Protein AF-A0A8K0Q397-F1 (afdb_monomer)

Nearest PDB structures (foldseek):
  6kyt-assembly2_E  TM=6.344E-01  e=6.934E-02  Mycobacterium tuberculosis H37Rv
  6kyt-assembly2_G  TM=6.972E-01  e=7.375E-02  Mycobacterium tuberculosis H37Rv
  6kyt-assembly1_K  TM=6.494E-01  e=1.004E-01  Mycobacterium tuberculosis H37Rv
  9g2a-assembly1_B  TM=6.927E-01  e=2.103E-01  Staphylococcus aureus subsp. aureus N315
  7du4-assembly1_B  TM=7.072E-01  e=5.640E-01  Mycobacterium tuberculosis H37Rv

Mean predicted aligned error: 7.13 Å

Structure (mmCIF, N/CA/C/O backbone):
data_AF-A0A8K0Q397-F1
#
_entry.id   AF-A0A8K0Q397-F1
#
loop_
_atom_site.group_PDB
_atom_site.id
_atom_site.type_symbol
_atom_site.label_atom_id
_atom_site.label_alt_id
_atom_site.label_comp_id
_atom_site.label_asym_id
_atom_site.label_entity_id
_atom_site.label_seq_id
_atom_site.pdbx_PDB_ins_code
_atom_site.Cartn_x
_atom_site.Cartn_y
_atom_site.Cartn_z
_atom_site.occupancy
_atom_site.B_iso_or_equiv
_atom_site.auth_seq_id
_atom_site.auth_comp_id
_atom_site.auth_asym_id
_atom_site.auth_atom_id
_atom_site.pdbx_PDB_model_num
ATOM 1 N N . MET A 1 1 ? -0.291 -20.834 7.401 1.00 47.44 1 MET A N 1
ATOM 2 C CA . MET A 1 1 ? 0.735 -19.925 6.842 1.00 47.44 1 MET A CA 1
ATOM 3 C C . MET A 1 1 ? 0.053 -19.004 5.845 1.00 47.44 1 MET A C 1
ATOM 5 O O . MET A 1 1 ? -0.712 -19.504 5.035 1.00 47.44 1 MET A O 1
ATOM 9 N N . GLY A 1 2 ? 0.244 -17.689 5.955 1.00 69.88 2 GLY A N 1
ATOM 10 C CA . GLY A 1 2 ? -0.349 -16.709 5.036 1.00 69.88 2 GLY A CA 1
ATOM 11 C C . GLY A 1 2 ? 0.659 -16.223 3.995 1.00 69.88 2 GLY A C 1
ATOM 12 O O . GLY A 1 2 ? 1.863 -16.252 4.243 1.00 69.88 2 GLY A O 1
ATOM 13 N N . PHE A 1 3 ? 0.170 -15.759 2.846 1.00 83.81 3 PHE A N 1
ATOM 14 C CA . PHE A 1 3 ? 0.990 -15.072 1.847 1.00 83.81 3 PHE A CA 1
ATOM 15 C C . PHE A 1 3 ? 1.214 -13.609 2.249 1.00 83.81 3 PHE A C 1
ATOM 17 O O . PHE A 1 3 ? 0.321 -12.967 2.809 1.00 83.81 3 PHE A O 1
ATOM 24 N N . ARG A 1 4 ? 2.399 -13.068 1.938 1.00 91.31 4 ARG A N 1
ATOM 25 C CA . ARG A 1 4 ? 2.641 -11.620 2.011 1.00 91.31 4 ARG A CA 1
ATOM 26 C C . ARG A 1 4 ? 1.924 -10.954 0.841 1.00 91.31 4 ARG A C 1
ATOM 28 O O . ARG A 1 4 ? 2.072 -11.398 -0.293 1.00 91.31 4 ARG A O 1
ATOM 35 N N . ARG A 1 5 ? 1.145 -9.916 1.130 1.00 95.38 5 ARG A N 1
ATOM 36 C CA . ARG A 1 5 ? 0.387 -9.158 0.132 1.00 95.38 5 ARG A CA 1
ATOM 37 C C . ARG A 1 5 ? 1.136 -7.876 -0.205 1.00 95.38 5 ARG A C 1
ATOM 39 O O . ARG A 1 5 ? 1.766 -7.282 0.667 1.00 95.38 5 ARG A O 1
ATOM 46 N N . PHE A 1 6 ? 1.050 -7.462 -1.459 1.00 97.44 6 PHE A N 1
ATOM 47 C CA . PHE A 1 6 ? 1.737 -6.289 -1.980 1.00 97.44 6 PHE A CA 1
ATOM 48 C C . PHE A 1 6 ? 0.814 -5.533 -2.932 1.00 97.44 6 PHE A C 1
ATOM 50 O O . PHE A 1 6 ? -0.028 -6.148 -3.587 1.00 97.44 6 PHE A O 1
ATOM 57 N N . ILE A 1 7 ? 0.998 -4.218 -3.011 1.00 98.06 7 ILE A N 1
ATOM 58 C CA . ILE A 1 7 ? 0.502 -3.401 -4.120 1.00 98.06 7 ILE A CA 1
ATOM 59 C C . ILE A 1 7 ? 1.690 -3.156 -5.044 1.00 98.06 7 ILE A C 1
ATOM 61 O O . ILE A 1 7 ? 2.739 -2.701 -4.587 1.00 98.06 7 ILE A O 1
ATOM 65 N N . ILE A 1 8 ? 1.528 -3.482 -6.323 1.00 97.56 8 ILE A N 1
ATOM 66 C CA . ILE A 1 8 ? 2.522 -3.187 -7.357 1.00 97.56 8 ILE A CA 1
ATOM 67 C C . ILE A 1 8 ? 2.409 -1.704 -7.707 1.00 97.56 8 ILE A C 1
ATOM 69 O O . ILE A 1 8 ? 1.312 -1.233 -7.995 1.00 97.56 8 ILE A O 1
ATOM 73 N N . ILE A 1 9 ? 3.531 -0.987 -7.669 1.00 97.44 9 ILE A N 1
ATOM 74 C CA . ILE A 1 9 ? 3.619 0.453 -7.958 1.00 97.44 9 ILE A CA 1
ATOM 75 C C . ILE A 1 9 ? 4.239 0.698 -9.331 1.00 97.44 9 ILE A C 1
ATOM 77 O O . ILE A 1 9 ? 3.786 1.558 -10.076 1.00 97.44 9 ILE A O 1
ATOM 81 N N . ALA A 1 10 ? 5.262 -0.081 -9.676 1.00 95.81 10 ALA A N 1
ATOM 82 C CA . ALA A 1 10 ? 5.927 -0.022 -10.969 1.00 95.81 10 ALA A CA 1
ATOM 83 C C . ALA A 1 10 ? 6.330 -1.428 -11.404 1.00 95.81 10 ALA A C 1
ATOM 85 O O . ALA A 1 10 ? 6.617 -2.287 -10.564 1.00 95.81 10 ALA A O 1
ATOM 86 N N . ASN A 1 11 ? 6.337 -1.661 -12.710 1.00 94.81 11 ASN A N 1
ATOM 87 C CA . ASN A 1 11 ? 6.681 -2.943 -13.301 1.00 94.81 11 ASN A CA 1
ATOM 88 C C . ASN A 1 11 ? 7.853 -2.757 -14.267 1.00 94.81 11 ASN A C 1
ATOM 90 O O . ASN A 1 11 ? 7.767 -1.924 -15.165 1.00 94.81 11 ASN A O 1
ATOM 94 N N . ASP A 1 12 ? 8.912 -3.540 -14.088 1.00 93.44 12 ASP A N 1
ATOM 95 C CA . ASP A 1 12 ? 10.126 -3.530 -14.902 1.00 93.44 12 ASP A CA 1
ATOM 96 C C . ASP A 1 12 ? 10.318 -4.896 -15.584 1.00 93.44 12 ASP A C 1
ATOM 98 O O . ASP A 1 12 ? 9.594 -5.853 -15.326 1.00 93.44 12 ASP A O 1
ATOM 102 N N . ALA A 1 13 ? 11.305 -5.035 -16.475 1.00 91.38 13 ALA A N 1
ATOM 103 C CA . ALA A 1 13 ? 11.438 -6.234 -17.317 1.00 91.38 13 ALA A CA 1
ATOM 104 C C . ALA A 1 13 ? 11.606 -7.565 -16.541 1.00 91.38 13 ALA A C 1
ATOM 106 O O . ALA A 1 13 ? 11.194 -8.615 -17.031 1.00 91.38 13 ALA A O 1
ATOM 107 N N . GLY A 1 14 ? 12.190 -7.548 -15.336 1.00 93.25 14 GLY A N 1
ATOM 108 C CA . GLY A 1 14 ? 12.469 -8.761 -14.544 1.00 93.25 14 GLY A CA 1
ATOM 109 C C . GLY A 1 14 ? 11.934 -8.749 -13.111 1.00 93.25 14 GLY A C 1
ATOM 110 O O . GLY A 1 14 ? 12.046 -9.749 -12.400 1.00 93.25 14 GLY A O 1
ATOM 111 N N . HIS A 1 15 ? 11.380 -7.627 -12.669 1.00 95.88 15 HIS A N 1
ATOM 112 C CA . HIS A 1 15 ? 10.869 -7.447 -11.320 1.00 95.88 15 HIS A CA 1
ATOM 113 C C . HIS A 1 15 ? 9.850 -6.318 -11.299 1.00 95.88 15 HIS A C 1
ATOM 115 O O . HIS A 1 15 ? 9.779 -5.510 -12.218 1.00 95.88 15 HIS A O 1
ATOM 121 N N . CYS A 1 16 ? 9.122 -6.212 -10.200 1.00 96.94 16 CYS A N 1
ATOM 122 C CA . CYS A 1 16 ? 8.280 -5.068 -9.924 1.00 96.94 16 CYS A CA 1
ATOM 123 C C . CYS A 1 16 ? 8.674 -4.411 -8.603 1.00 96.94 16 CYS A C 1
ATOM 125 O O . CYS A 1 16 ? 9.181 -5.052 -7.675 1.00 96.94 16 CYS A O 1
ATOM 127 N N . THR A 1 17 ? 8.428 -3.109 -8.521 1.00 97.88 17 THR A N 1
ATOM 128 C CA . THR A 1 17 ? 8.538 -2.341 -7.285 1.00 97.88 17 THR A CA 1
ATOM 129 C C . THR A 1 17 ? 7.170 -2.280 -6.625 1.00 97.88 17 THR A C 1
ATOM 131 O O . THR A 1 17 ? 6.173 -1.912 -7.247 1.00 97.88 17 THR A O 1
ATOM 134 N N . CYS A 1 18 ? 7.121 -2.652 -5.351 1.00 98.06 18 CYS A N 1
ATOM 135 C CA . CYS A 1 18 ? 5.896 -2.833 -4.589 1.00 98.06 18 CYS A CA 1
ATOM 136 C C . CYS A 1 18 ? 5.937 -2.123 -3.235 1.00 98.06 18 CYS A C 1
ATOM 138 O O . CYS A 1 18 ? 7.009 -1.868 -2.689 1.00 98.06 18 CYS A O 1
ATOM 140 N N . VAL A 1 19 ? 4.766 -1.939 -2.628 1.00 98.38 19 VAL A N 1
ATOM 141 C CA . VAL A 1 19 ? 4.613 -1.634 -1.196 1.00 98.38 19 VAL A CA 1
ATOM 142 C C . VAL A 1 19 ? 3.862 -2.756 -0.479 1.00 98.38 19 VAL A C 1
ATOM 144 O O . VAL A 1 19 ? 2.942 -3.348 -1.054 1.00 98.38 19 VAL A O 1
ATOM 147 N N . PRO A 1 20 ? 4.246 -3.116 0.757 1.00 97.62 20 PRO A N 1
ATOM 148 C CA . PRO A 1 20 ? 3.634 -4.228 1.462 1.00 97.62 20 PRO A CA 1
ATOM 149 C C . PRO A 1 20 ? 2.272 -3.854 2.049 1.00 97.62 20 PRO A C 1
ATOM 151 O O . PRO A 1 20 ? 2.067 -2.763 2.582 1.00 97.62 20 PRO A O 1
ATOM 154 N N . VAL A 1 21 ? 1.372 -4.833 2.032 1.00 97.00 21 VAL A N 1
ATOM 155 C CA . VAL A 1 21 ? 0.148 -4.848 2.829 1.00 97.00 21 VAL A CA 1
ATOM 156 C C . VAL A 1 21 ? 0.404 -5.720 4.056 1.00 97.00 21 VAL A C 1
ATOM 158 O O . VAL A 1 21 ? 0.675 -6.918 3.950 1.00 97.00 21 VAL A O 1
ATOM 161 N N . LEU A 1 22 ? 0.337 -5.101 5.228 1.00 94.06 22 LEU A N 1
ATOM 162 C CA . LEU A 1 22 ? 0.673 -5.672 6.526 1.00 94.06 22 LEU A CA 1
ATOM 163 C C . LEU A 1 22 ? -0.592 -5.877 7.362 1.00 94.06 22 LEU A C 1
ATOM 165 O O . LEU A 1 22 ? -1.536 -5.095 7.276 1.00 94.06 22 LEU A O 1
ATOM 169 N N . THR A 1 23 ? -0.605 -6.912 8.198 1.00 91.38 23 THR A N 1
ATOM 170 C CA . THR A 1 23 ? -1.719 -7.196 9.112 1.00 91.38 23 THR A CA 1
ATOM 171 C C . THR A 1 23 ? -1.407 -6.653 10.503 1.00 91.38 23 THR A C 1
ATOM 173 O O . THR A 1 23 ? -0.494 -7.145 11.168 1.00 91.38 23 THR A O 1
ATOM 176 N N . TYR A 1 24 ? -2.195 -5.685 10.969 1.00 85.31 24 TYR A N 1
ATOM 177 C CA . TYR A 1 24 ? -2.095 -5.115 12.310 1.00 85.31 24 TYR A CA 1
ATOM 178 C C . TYR A 1 24 ? -3.296 -5.503 13.168 1.00 85.31 24 TYR A C 1
ATOM 180 O O . TYR A 1 24 ? -4.442 -5.357 12.768 1.00 85.31 24 TYR A O 1
ATOM 188 N N . HIS A 1 25 ? -3.033 -5.941 14.396 1.00 81.25 25 HIS A N 1
ATOM 189 C CA . HIS A 1 25 ? -4.072 -6.307 15.365 1.00 81.25 25 HIS A CA 1
ATOM 190 C C . HIS A 1 25 ? -4.302 -5.164 16.364 1.00 81.25 25 HIS A C 1
ATOM 192 O O . HIS A 1 25 ? -4.146 -5.335 17.572 1.00 81.25 25 HIS A O 1
ATOM 198 N N . GLY A 1 26 ? -4.557 -3.957 15.850 1.00 73.38 26 GLY A N 1
ATOM 199 C CA . GLY A 1 26 ? -4.816 -2.763 16.666 1.00 73.38 26 GLY A CA 1
ATOM 200 C C . GLY A 1 26 ? -3.583 -2.133 17.326 1.00 73.38 26 GLY A C 1
ATOM 201 O O . GLY A 1 26 ? -3.705 -1.183 18.090 1.00 73.38 26 GLY A O 1
ATOM 202 N N . LYS A 1 27 ? -2.378 -2.661 17.074 1.00 77.44 27 LYS A N 1
ATOM 203 C CA . LYS A 1 27 ? -1.126 -2.171 17.669 1.00 77.44 27 LYS A CA 1
ATOM 204 C C . LYS A 1 27 ? -0.089 -1.911 16.587 1.00 77.44 27 LYS A C 1
ATOM 206 O O . LYS A 1 27 ? 0.416 -2.844 15.974 1.00 77.44 27 LYS A O 1
ATOM 211 N N . MET A 1 28 ? 0.277 -0.645 16.423 1.00 82.94 28 MET A N 1
ATOM 212 C CA . MET A 1 28 ? 1.314 -0.176 15.498 1.00 82.94 28 MET A CA 1
ATOM 213 C C . MET A 1 28 ? 2.589 0.214 16.265 1.00 82.94 28 MET A C 1
ATOM 215 O O . MET A 1 28 ? 3.112 1.316 16.132 1.00 82.94 28 MET A O 1
ATOM 219 N N . LYS A 1 29 ? 3.080 -0.686 17.130 1.00 80.88 29 LYS A N 1
ATOM 220 C CA . LYS A 1 29 ? 4.294 -0.440 17.925 1.00 80.88 29 LYS A CA 1
ATOM 221 C C . LYS A 1 29 ? 5.543 -0.533 17.047 1.00 80.88 29 LYS A C 1
ATOM 223 O O . LYS A 1 29 ? 5.705 -1.507 16.321 1.00 80.88 29 LYS A O 1
ATOM 228 N N . GLY A 1 30 ? 6.433 0.453 17.156 1.00 82.44 30 GLY A N 1
ATOM 229 C CA . GLY A 1 30 ? 7.714 0.466 16.437 1.00 82.44 30 GLY A CA 1
ATOM 230 C C . GLY A 1 30 ? 7.609 0.762 14.937 1.00 82.44 30 GLY A C 1
ATOM 231 O O . GLY A 1 30 ? 8.607 0.664 14.231 1.00 82.44 30 GLY A O 1
ATOM 232 N N . VAL A 1 31 ? 6.424 1.137 14.449 1.00 87.56 31 VAL A N 1
ATOM 233 C CA . VAL A 1 31 ? 6.217 1.637 13.083 1.00 87.56 31 VAL A CA 1
ATOM 234 C C . VAL A 1 31 ? 5.783 3.099 13.137 1.00 87.56 31 VAL A C 1
ATOM 236 O O . VAL A 1 31 ? 5.382 3.588 14.189 1.00 87.56 31 VAL A O 1
ATOM 239 N N . THR A 1 32 ? 5.874 3.816 12.017 1.00 92.69 32 THR A N 1
ATOM 240 C CA . THR A 1 32 ? 5.406 5.207 11.913 1.00 92.69 32 THR A CA 1
ATOM 241 C C . THR A 1 32 ? 4.007 5.225 11.285 1.00 92.69 32 THR A C 1
ATOM 243 O O . THR A 1 32 ? 3.910 5.031 10.073 1.00 92.69 32 THR A O 1
ATOM 246 N N . PRO A 1 33 ? 2.921 5.468 12.045 1.00 94.81 33 PRO A N 1
ATOM 247 C CA . PRO A 1 33 ? 1.551 5.437 11.511 1.00 94.81 33 PRO A CA 1
ATOM 248 C C . PRO A 1 33 ? 1.319 6.403 10.347 1.00 94.81 33 PRO A C 1
ATOM 250 O O . PRO A 1 33 ? 0.617 6.075 9.396 1.00 94.81 33 PRO A O 1
ATOM 253 N N . MET A 1 34 ? 2.019 7.541 10.358 1.00 96.50 34 MET A N 1
ATOM 254 C CA . MET A 1 34 ? 1.976 8.540 9.284 1.00 96.50 34 MET A CA 1
ATOM 255 C C . MET A 1 34 ? 2.481 8.033 7.930 1.00 96.50 34 MET A C 1
ATOM 257 O O . MET A 1 34 ? 2.292 8.690 6.921 1.00 96.50 34 MET A O 1
ATOM 261 N N . LYS A 1 35 ? 3.118 6.861 7.889 1.00 96.88 35 LYS A N 1
ATOM 262 C CA . LYS A 1 35 ? 3.587 6.224 6.653 1.00 96.88 35 LYS A CA 1
ATOM 263 C C . LYS A 1 35 ? 2.597 5.205 6.083 1.00 96.88 35 LYS A C 1
ATOM 265 O O . LYS A 1 35 ? 2.903 4.525 5.107 1.00 96.88 35 LYS A O 1
ATOM 270 N N . HIS A 1 36 ? 1.443 5.055 6.730 1.00 97.81 36 HIS A N 1
ATOM 271 C CA . HIS A 1 36 ? 0.486 3.996 6.454 1.00 97.81 36 HIS A CA 1
ATOM 272 C C . HIS A 1 36 ? -0.868 4.541 6.004 1.00 97.81 36 HIS A C 1
ATOM 274 O O . HIS A 1 36 ? -1.207 5.695 6.259 1.00 97.81 36 HIS A O 1
ATOM 280 N N . GLY A 1 37 ? -1.659 3.667 5.384 1.00 97.56 37 GLY A N 1
ATOM 281 C CA . GLY A 1 37 ? -3.066 3.906 5.068 1.00 97.56 37 GLY A CA 1
ATOM 282 C C . GLY A 1 37 ? -3.904 2.636 5.197 1.00 97.56 37 GLY A C 1
ATOM 283 O O . GLY A 1 37 ? -3.385 1.515 5.239 1.00 97.56 37 GLY A O 1
ATOM 284 N N . VAL A 1 38 ? -5.223 2.809 5.278 1.00 97.44 38 VAL A N 1
ATOM 285 C CA . VAL A 1 38 ? -6.180 1.692 5.266 1.00 97.44 38 VAL A CA 1
ATOM 286 C C . VAL A 1 38 ? -6.335 1.182 3.836 1.00 97.44 38 VAL A C 1
ATOM 288 O O . VAL A 1 38 ? -6.629 1.967 2.944 1.00 97.44 38 VAL A O 1
ATOM 291 N N . ILE A 1 39 ? -6.233 -0.131 3.623 1.00 97.62 39 ILE A N 1
ATOM 292 C CA . ILE A 1 39 ? -6.704 -0.776 2.390 1.00 97.62 39 ILE A CA 1
ATOM 293 C C . ILE A 1 39 ? -7.985 -1.546 2.694 1.00 97.62 39 ILE A C 1
ATOM 295 O O . ILE A 1 39 ? -8.072 -2.259 3.696 1.00 97.62 39 ILE A O 1
ATOM 299 N N . TYR A 1 40 ? -8.998 -1.400 1.847 1.00 96.75 40 TYR A N 1
ATOM 300 C CA . TYR A 1 40 ? -10.287 -2.053 2.047 1.00 96.75 40 TYR A CA 1
ATOM 301 C C . TYR A 1 40 ? -10.873 -2.566 0.735 1.00 96.75 40 TYR A C 1
ATOM 303 O O . TYR A 1 40 ? -10.556 -2.091 -0.347 1.00 96.75 40 TYR A O 1
ATOM 311 N N . GLU A 1 41 ? -11.726 -3.577 0.835 1.00 95.62 41 GLU A N 1
ATOM 312 C CA . GLU A 1 41 ? -12.366 -4.192 -0.325 1.00 95.62 41 GLU A CA 1
ATOM 313 C C . GLU A 1 41 ? -13.561 -3.364 -0.815 1.00 95.62 41 GLU A C 1
ATOM 315 O O . GLU A 1 41 ? -14.326 -2.825 -0.006 1.00 95.62 41 GLU A O 1
ATOM 320 N N . LYS A 1 42 ? -13.744 -3.305 -2.137 1.00 95.38 42 LYS A N 1
ATOM 321 C CA . LYS A 1 42 ? -14.893 -2.673 -2.794 1.00 95.38 42 LYS A CA 1
ATOM 322 C C . LYS A 1 42 ? -16.220 -3.128 -2.184 1.00 95.38 42 LYS A C 1
ATOM 324 O O . LYS A 1 42 ? -16.440 -4.306 -1.919 1.00 95.38 42 LYS A O 1
ATOM 329 N N . GLY A 1 43 ? -17.101 -2.164 -1.922 1.00 92.38 43 GLY A N 1
ATOM 330 C CA . GLY A 1 43 ? -18.382 -2.389 -1.243 1.00 92.38 43 GLY A CA 1
ATOM 331 C C . GLY A 1 43 ? -18.307 -2.437 0.291 1.00 92.38 43 GLY A C 1
ATOM 332 O O . GLY A 1 43 ? -19.349 -2.427 0.947 1.00 92.38 43 GLY A O 1
ATOM 333 N N . LYS A 1 44 ? -17.111 -2.429 0.897 1.00 93.88 44 LYS A N 1
ATOM 334 C CA . LYS A 1 44 ? -16.935 -2.258 2.351 1.00 93.88 44 LYS A CA 1
ATOM 335 C C . LYS A 1 44 ? -16.631 -0.797 2.694 1.00 93.88 44 LYS A C 1
ATOM 337 O O . LYS A 1 44 ? -16.259 -0.006 1.838 1.00 93.88 44 LYS A O 1
ATOM 342 N N . LYS A 1 45 ? -16.790 -0.432 3.971 1.00 93.75 45 LYS A N 1
ATOM 343 C CA . LYS A 1 45 ? -16.397 0.891 4.489 1.00 93.75 45 LYS A CA 1
ATOM 344 C C . LYS A 1 45 ? -15.010 0.814 5.143 1.00 93.75 45 LYS A C 1
ATOM 346 O O . LYS A 1 45 ? -14.819 -0.089 5.966 1.00 93.75 45 LYS A O 1
ATOM 351 N N . PRO A 1 46 ? -14.086 1.746 4.849 1.00 94.75 46 PRO A N 1
ATOM 352 C CA . PRO A 1 46 ? -12.802 1.820 5.539 1.00 94.75 46 PRO A CA 1
ATOM 353 C C . PRO A 1 46 ? -13.010 2.215 7.003 1.00 94.75 46 PRO A C 1
ATOM 355 O O . PRO A 1 46 ? -13.866 3.049 7.307 1.00 94.75 46 PRO A O 1
ATOM 358 N N . ARG A 1 47 ? -12.264 1.588 7.919 1.00 93.25 47 ARG A N 1
ATOM 359 C CA . ARG A 1 47 ? -12.327 1.860 9.364 1.00 93.25 47 ARG A CA 1
ATOM 360 C C . ARG A 1 47 ? -10.983 1.573 10.024 1.00 93.25 47 ARG A C 1
ATOM 362 O O . ARG A 1 47 ? -10.341 0.581 9.680 1.00 93.25 47 ARG A O 1
ATOM 369 N N . LEU A 1 48 ? -10.629 2.396 11.006 1.00 93.25 48 LEU A N 1
ATOM 370 C CA . LEU A 1 48 ? -9.555 2.103 11.952 1.00 93.25 48 LEU A CA 1
ATOM 371 C C . LEU A 1 48 ? -10.016 1.047 12.962 1.00 93.25 48 LEU A C 1
ATOM 373 O O . LEU A 1 48 ? -11.212 0.919 13.251 1.00 93.25 48 LEU A O 1
ATOM 377 N N . LEU A 1 49 ? -9.068 0.276 13.489 1.00 91.81 49 LEU A N 1
ATOM 378 C CA . LEU A 1 49 ? -9.331 -0.633 14.603 1.00 91.81 49 LEU A CA 1
ATOM 379 C C . LEU A 1 49 ? -9.315 0.125 15.933 1.00 91.81 49 LEU A C 1
ATOM 381 O O . LEU A 1 49 ? -8.717 1.191 16.060 1.00 91.81 49 LEU A O 1
ATOM 385 N N . SER A 1 50 ? -9.944 -0.454 16.957 1.00 90.44 50 SER A N 1
ATOM 386 C CA . SER A 1 50 ? -9.842 0.083 18.316 1.00 90.44 50 SER A CA 1
ATOM 387 C C . SER A 1 50 ? -8.375 0.117 18.758 1.00 90.44 50 SER A C 1
ATOM 389 O O . SER A 1 50 ? -7.674 -0.892 18.666 1.00 90.44 50 SER A O 1
ATOM 391 N N . GLY A 1 51 ? -7.916 1.284 19.215 1.00 87.94 51 GLY A N 1
ATOM 392 C CA . GLY A 1 51 ? -6.535 1.503 19.645 1.00 87.94 51 GLY A CA 1
ATOM 393 C C . GLY A 1 51 ? -5.539 1.790 18.518 1.00 87.94 51 GLY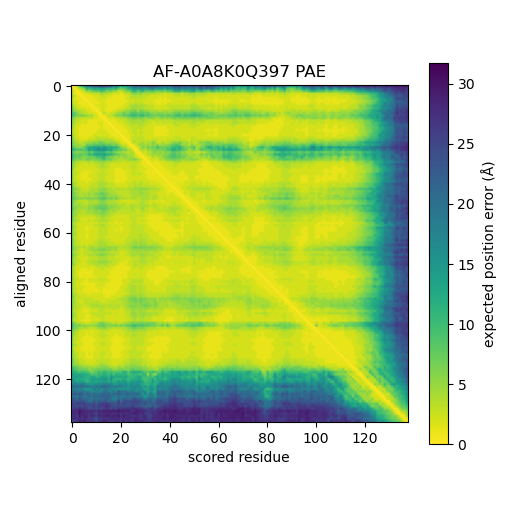 A C 1
ATOM 394 O O . GLY A 1 51 ? -4.367 2.024 18.817 1.00 87.94 51 GLY A O 1
ATOM 395 N N . GLU A 1 52 ? -5.969 1.814 17.251 1.00 89.69 52 GLU A N 1
ATOM 396 C CA . GLU A 1 52 ? -5.110 2.328 16.185 1.00 89.69 52 GLU A CA 1
ATOM 397 C C . GLU A 1 52 ? -4.997 3.853 16.254 1.00 89.69 52 GLU A C 1
ATOM 399 O O . GLU A 1 52 ? -6.001 4.537 16.468 1.00 89.69 52 GLU A O 1
ATOM 404 N N . PRO A 1 53 ? -3.785 4.394 16.056 1.00 92.69 53 PRO A N 1
ATOM 405 C CA . PRO A 1 53 ? -3.604 5.822 15.854 1.00 92.69 53 PRO A CA 1
ATOM 406 C C . PRO A 1 53 ? -4.197 6.263 14.509 1.00 92.69 53 PRO A C 1
ATOM 408 O O . PRO A 1 53 ? -4.497 5.445 13.636 1.00 92.69 53 PRO A O 1
ATOM 411 N N . GLU A 1 54 ? -4.299 7.577 14.324 1.00 93.75 54 GLU A N 1
ATOM 412 C CA . GLU A 1 54 ? -4.527 8.153 13.002 1.00 93.75 54 GLU A CA 1
ATOM 413 C C . GLU A 1 54 ? -3.391 7.763 12.040 1.00 93.75 54 GLU A C 1
ATOM 415 O O . GLU A 1 54 ? -2.229 7.609 12.436 1.00 93.75 54 GLU A O 1
ATOM 420 N N . LEU A 1 55 ? -3.751 7.554 10.776 1.00 96.19 55 LEU A N 1
ATOM 421 C CA . LEU A 1 55 ? -2.827 7.171 9.714 1.00 96.19 55 LEU A CA 1
ATOM 422 C C . LEU A 1 55 ? -2.570 8.363 8.798 1.00 96.19 55 LEU A C 1
ATOM 424 O O . LEU A 1 55 ? -3.410 9.250 8.684 1.00 96.19 55 LEU A O 1
ATOM 428 N N . GLY A 1 56 ? -1.419 8.374 8.130 1.00 97.06 56 GLY A N 1
ATOM 429 C CA . GLY A 1 56 ? -0.995 9.551 7.368 1.00 97.06 56 GLY A CA 1
ATOM 430 C C . GLY A 1 56 ? -1.629 9.705 5.995 1.00 97.06 56 GLY A C 1
ATOM 431 O O . GLY A 1 56 ? -1.549 10.789 5.428 1.00 97.06 56 GLY A O 1
ATOM 432 N N . PHE A 1 57 ? -2.253 8.651 5.466 1.00 98.12 57 PHE A N 1
ATOM 433 C CA . PHE A 1 57 ? -2.779 8.657 4.105 1.00 98.12 57 PHE A CA 1
ATOM 434 C C . PHE A 1 57 ? -4.241 8.207 4.033 1.00 98.12 57 PHE A C 1
ATOM 436 O O . PHE A 1 57 ? -4.662 7.346 4.820 1.00 98.12 57 PHE A O 1
ATOM 443 N N . PRO A 1 58 ? -5.015 8.744 3.068 1.00 97.25 58 PRO A N 1
ATOM 444 C CA . PRO A 1 58 ? -6.399 8.348 2.853 1.00 97.25 58 PRO A CA 1
ATOM 445 C C . PRO A 1 58 ? -6.564 6.836 2.606 1.00 97.25 58 PRO A C 1
ATOM 447 O O . PRO A 1 58 ? -5.646 6.174 2.109 1.00 97.25 58 PRO A O 1
ATOM 450 N N . PRO A 1 59 ? -7.735 6.258 2.932 1.00 97.44 59 PRO A N 1
ATOM 451 C CA . PRO A 1 59 ? -8.027 4.865 2.620 1.00 97.44 59 PRO A CA 1
ATOM 452 C C . PRO A 1 59 ? -8.062 4.591 1.114 1.00 97.44 59 PRO A C 1
ATOM 454 O O . PRO A 1 59 ? -8.654 5.365 0.369 1.00 97.44 59 PRO A O 1
ATOM 457 N N . VAL A 1 60 ? -7.547 3.435 0.696 1.00 98.00 60 VAL A N 1
ATOM 458 C CA . VAL A 1 60 ? -7.524 2.990 -0.707 1.00 98.00 60 VAL A CA 1
ATOM 459 C C . VAL A 1 60 ? -8.401 1.753 -0.909 1.00 98.00 60 VAL A C 1
ATOM 461 O O . VAL A 1 60 ? -8.332 0.787 -0.138 1.00 98.00 60 VAL A O 1
ATOM 464 N N . GLN A 1 61 ? -9.262 1.781 -1.926 1.00 97.50 61 GLN A N 1
ATOM 465 C CA . GLN A 1 61 ? -10.145 0.674 -2.271 1.00 97.50 61 GLN A CA 1
ATOM 466 C C . GLN A 1 61 ? -9.458 -0.300 -3.225 1.00 97.50 61 GLN A C 1
ATOM 468 O O . GLN A 1 61 ? -8.866 0.079 -4.234 1.00 97.50 61 GLN A O 1
ATOM 473 N N . ALA A 1 62 ? -9.606 -1.587 -2.934 1.00 97.50 62 ALA A N 1
ATOM 474 C CA . ALA A 1 62 ? -9.196 -2.670 -3.808 1.00 97.50 62 ALA A CA 1
ATOM 475 C C . ALA A 1 62 ? -10.415 -3.454 -4.297 1.00 97.50 62 ALA A C 1
ATOM 477 O O . ALA A 1 62 ? -11.286 -3.845 -3.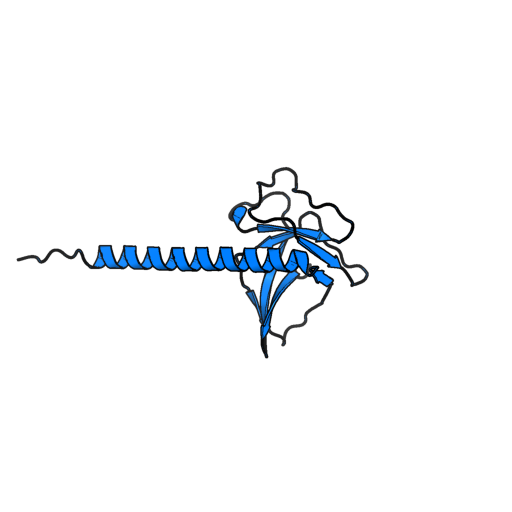512 1.00 97.50 62 ALA A O 1
ATOM 478 N N . GLN A 1 63 ? -10.440 -3.754 -5.589 1.00 97.56 63 GLN A N 1
ATOM 479 C CA . GLN A 1 63 ? -11.345 -4.734 -6.160 1.00 97.56 63 GLN A CA 1
ATOM 480 C C . GLN A 1 63 ? -10.680 -6.112 -6.105 1.00 97.56 63 GLN A C 1
ATOM 482 O O . GLN A 1 63 ? -9.715 -6.381 -6.821 1.00 97.56 63 GLN A O 1
ATOM 487 N N . ILE A 1 64 ? -11.207 -6.987 -5.248 1.00 96.38 64 ILE A N 1
ATOM 488 C CA . ILE A 1 64 ? -10.782 -8.387 -5.157 1.00 96.38 64 ILE A CA 1
ATOM 489 C C . ILE A 1 64 ? -11.538 -9.181 -6.218 1.00 96.38 64 ILE A C 1
ATOM 491 O O . ILE A 1 64 ? -12.766 -9.186 -6.243 1.00 96.38 64 ILE A O 1
ATOM 495 N N . THR A 1 65 ? -10.799 -9.802 -7.131 1.00 96.44 65 THR A N 1
ATOM 496 C CA . THR A 1 65 ? -11.356 -10.540 -8.276 1.00 96.44 65 THR A CA 1
ATOM 497 C C . THR A 1 65 ? -11.244 -12.046 -8.102 1.00 96.44 65 THR A C 1
ATOM 499 O O . THR A 1 65 ? -11.918 -12.796 -8.804 1.00 96.44 65 THR A O 1
ATOM 502 N N . GLN A 1 66 ? -10.405 -12.494 -7.169 1.00 95.12 66 GLN A N 1
ATOM 503 C CA . GLN A 1 66 ? -10.132 -13.904 -6.967 1.00 95.12 66 GLN A CA 1
ATOM 504 C C . GLN A 1 66 ? -11.077 -14.523 -5.937 1.00 95.12 66 GLN A C 1
ATOM 506 O O . GLN A 1 66 ? -11.153 -14.083 -4.788 1.00 95.12 66 GLN A O 1
ATOM 511 N N . ALA A 1 67 ? -11.789 -15.574 -6.347 1.00 92.25 67 ALA A N 1
ATOM 512 C CA . ALA A 1 67 ? -12.743 -16.268 -5.491 1.00 92.25 67 ALA A CA 1
ATOM 513 C C . ALA A 1 67 ? -12.060 -16.855 -4.243 1.00 92.25 67 ALA A C 1
ATOM 515 O O . ALA A 1 67 ? -11.002 -17.475 -4.329 1.00 92.25 67 ALA A O 1
ATOM 516 N N . GLY A 1 68 ? -12.684 -16.659 -3.079 1.00 90.69 68 GLY A N 1
ATOM 517 C CA . GLY A 1 68 ? -12.168 -17.120 -1.786 1.00 90.69 68 GLY A CA 1
ATOM 518 C C . GLY A 1 68 ? -11.129 -16.195 -1.139 1.00 90.69 68 GLY A C 1
ATOM 519 O O . GLY A 1 68 ? -10.868 -16.334 0.057 1.00 90.69 68 GLY A O 1
ATOM 520 N N . GLU A 1 69 ? -10.589 -15.217 -1.869 1.00 93.00 69 GLU A N 1
ATOM 521 C CA . GLU A 1 69 ? -9.710 -14.195 -1.300 1.00 93.00 69 GLU A CA 1
ATOM 522 C C . GLU A 1 69 ? -10.500 -13.012 -0.740 1.00 93.00 69 GLU A C 1
ATOM 524 O O . GLU A 1 69 ? -11.618 -12.716 -1.158 1.00 93.00 69 GLU A O 1
ATOM 529 N N . ARG A 1 70 ? -9.910 -12.327 0.245 1.00 92.94 70 ARG A N 1
ATOM 530 C CA . ARG A 1 70 ? -10.497 -11.131 0.860 1.00 92.94 70 ARG A CA 1
ATOM 531 C C . ARG A 1 70 ? -9.446 -10.244 1.507 1.00 92.94 70 ARG A C 1
ATOM 533 O O . ARG A 1 70 ? -8.375 -10.709 1.908 1.00 92.94 70 ARG A O 1
ATOM 540 N N . LEU A 1 71 ? -9.806 -8.979 1.708 1.00 93.31 71 LEU A N 1
ATOM 541 C CA . LEU A 1 71 ? -9.074 -8.091 2.605 1.00 93.31 71 LEU A CA 1
ATOM 542 C C . LEU A 1 71 ? -9.709 -8.072 3.993 1.00 93.31 71 LEU A C 1
ATOM 544 O O . LEU A 1 71 ? -10.933 -8.012 4.155 1.00 93.31 71 LEU A O 1
ATOM 548 N N . TYR A 1 72 ? -8.838 -8.117 4.992 1.00 92.19 72 TYR A N 1
ATOM 549 C CA . TYR A 1 72 ? -9.182 -8.044 6.401 1.00 92.19 72 TYR A CA 1
ATOM 550 C C . TYR A 1 72 ? -9.128 -6.597 6.889 1.00 92.19 72 TYR A C 1
ATOM 552 O O . TYR A 1 72 ? -8.403 -5.773 6.333 1.00 92.19 72 TYR A O 1
ATOM 560 N N . ARG A 1 73 ? -9.895 -6.282 7.938 1.00 91.75 73 ARG A N 1
ATOM 561 C CA . ARG A 1 73 ? -9.969 -4.919 8.499 1.00 91.75 73 ARG A CA 1
ATOM 562 C C . ARG A 1 73 ? -8.651 -4.474 9.121 1.00 91.75 73 ARG A C 1
ATOM 564 O O . ARG A 1 73 ? -8.442 -3.284 9.298 1.00 91.75 73 ARG A O 1
ATOM 571 N N . GLU A 1 74 ? -7.800 -5.432 9.438 1.00 92.94 74 GLU A N 1
ATOM 572 C CA . GLU A 1 74 ? -6.457 -5.353 9.989 1.00 92.94 74 GLU A CA 1
ATOM 573 C C . GLU A 1 74 ? -5.404 -4.981 8.937 1.00 92.94 74 GLU A C 1
ATOM 575 O O . GLU A 1 74 ? -4.272 -4.655 9.287 1.00 92.94 74 GLU A O 1
ATOM 580 N N . HIS A 1 75 ? -5.734 -5.058 7.644 1.00 95.31 75 HIS A N 1
ATOM 581 C CA . HIS A 1 75 ? -4.768 -4.797 6.583 1.00 95.31 75 HIS A CA 1
ATOM 582 C C . HIS A 1 75 ? -4.477 -3.300 6.430 1.00 95.31 75 HIS A C 1
ATOM 584 O O . HIS A 1 75 ? -5.378 -2.486 6.215 1.00 95.31 75 HIS A O 1
ATOM 590 N N . ARG A 1 76 ? -3.200 -2.932 6.496 1.00 96.69 76 ARG A N 1
ATOM 591 C CA . ARG A 1 76 ? -2.692 -1.576 6.251 1.00 96.69 76 ARG A CA 1
ATOM 592 C C . ARG A 1 76 ? -1.605 -1.626 5.191 1.00 96.69 76 ARG A C 1
ATOM 594 O O . ARG A 1 76 ? -0.858 -2.599 5.132 1.00 96.69 76 ARG A O 1
ATOM 601 N N . VAL A 1 77 ? -1.500 -0.586 4.380 1.00 97.81 77 VAL A N 1
ATOM 602 C CA . VAL A 1 77 ? -0.377 -0.412 3.449 1.00 97.81 77 VAL A CA 1
ATOM 603 C C . VAL A 1 77 ? 0.727 0.359 4.166 1.00 97.81 77 VAL A C 1
ATOM 605 O O . VAL A 1 77 ? 0.407 1.300 4.887 1.00 97.81 77 VAL A O 1
ATOM 608 N N . ASP A 1 78 ? 1.994 -0.019 3.988 1.00 97.62 78 ASP A N 1
ATOM 609 C CA . ASP A 1 78 ? 3.156 0.806 4.366 1.00 97.62 78 ASP A CA 1
ATOM 610 C C . ASP A 1 78 ? 3.763 1.422 3.100 1.00 97.62 78 ASP A C 1
ATOM 612 O O . ASP A 1 78 ? 4.513 0.765 2.374 1.00 97.62 78 ASP A O 1
ATOM 616 N N . TYR A 1 79 ? 3.441 2.689 2.834 1.00 98.38 79 TYR A N 1
ATOM 617 C CA . TYR A 1 79 ? 3.866 3.391 1.618 1.00 98.38 79 TYR A CA 1
ATOM 618 C C . TYR A 1 79 ? 5.355 3.745 1.612 1.00 98.38 79 TYR A C 1
ATOM 620 O O . TYR A 1 79 ? 5.925 4.062 0.572 1.00 98.38 79 TYR A O 1
ATOM 628 N N . SER A 1 80 ? 6.024 3.652 2.762 1.00 96.56 80 SER A N 1
ATOM 629 C CA . SER A 1 80 ? 7.437 4.008 2.879 1.00 96.56 80 SER A CA 1
ATOM 630 C C . SER A 1 80 ? 8.405 2.875 2.575 1.00 96.56 80 SER A C 1
ATOM 632 O O . SER A 1 80 ? 9.622 3.091 2.495 1.00 96.56 80 SER A O 1
ATOM 634 N N . LYS A 1 81 ? 7.878 1.658 2.431 1.00 95.94 81 LYS A N 1
ATOM 635 C CA . LYS A 1 81 ? 8.669 0.443 2.289 1.00 95.94 81 LYS A CA 1
ATOM 636 C C . LYS A 1 81 ? 8.579 -0.118 0.876 1.00 95.94 81 LYS A C 1
ATOM 638 O O . LYS A 1 81 ? 7.964 -1.155 0.638 1.00 95.94 81 LYS A O 1
ATOM 643 N N . LEU A 1 82 ? 9.279 0.539 -0.046 1.00 96.88 82 LEU A N 1
ATOM 644 C CA . LEU A 1 82 ? 9.511 -0.012 -1.379 1.00 96.88 82 LEU A CA 1
ATOM 645 C C . LEU A 1 82 ? 10.220 -1.369 -1.277 1.00 96.88 82 LEU A C 1
ATOM 647 O O . LEU A 1 82 ? 11.240 -1.508 -0.599 1.00 96.88 82 LEU A O 1
ATOM 651 N N . THR A 1 83 ? 9.640 -2.373 -1.924 1.00 96.50 83 THR A N 1
ATOM 652 C CA . THR A 1 83 ? 10.106 -3.759 -1.951 1.00 96.50 83 THR A CA 1
ATOM 653 C C . THR A 1 83 ? 10.134 -4.244 -3.391 1.00 96.50 83 THR A C 1
ATOM 655 O O . THR A 1 83 ? 9.131 -4.146 -4.092 1.00 96.50 83 THR A O 1
ATOM 658 N N . THR A 1 84 ? 11.258 -4.808 -3.814 1.00 96.81 84 THR A N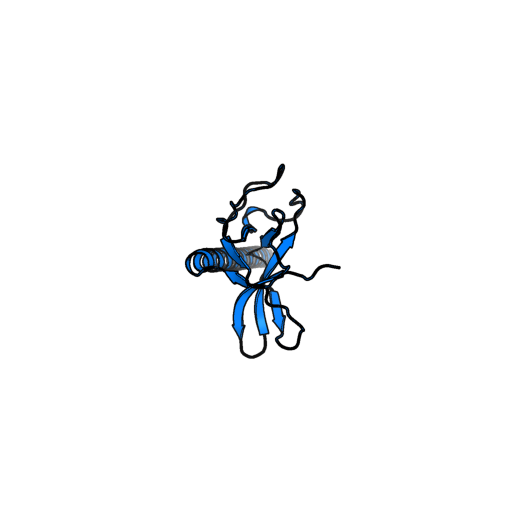 1
ATOM 659 C CA . THR A 1 84 ? 11.383 -5.4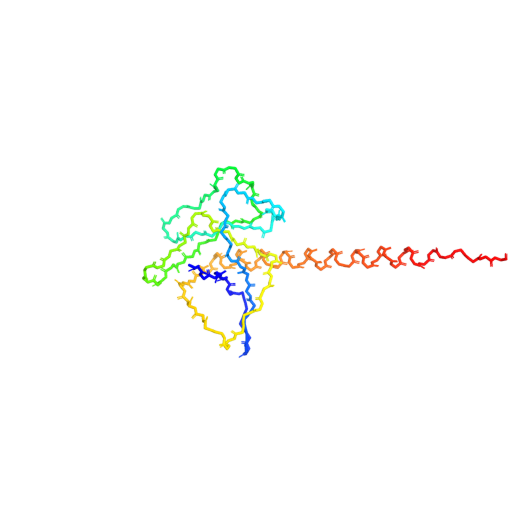57 -5.120 1.00 96.81 84 THR A CA 1
ATOM 660 C C . THR A 1 84 ? 10.849 -6.886 -5.052 1.00 96.81 84 THR A C 1
ATOM 662 O O . THR A 1 84 ? 11.197 -7.637 -4.139 1.00 96.81 84 THR A O 1
ATOM 665 N N . VAL A 1 85 ? 10.011 -7.267 -6.014 1.00 95.44 85 VAL A N 1
ATOM 666 C CA . VAL A 1 85 ? 9.517 -8.637 -6.191 1.00 95.44 85 VAL A CA 1
ATOM 667 C C . VAL A 1 85 ? 9.927 -9.114 -7.579 1.00 95.44 85 VAL A C 1
ATOM 669 O O . VAL A 1 85 ? 9.521 -8.539 -8.582 1.00 95.44 85 VAL A O 1
ATOM 672 N N . GLU A 1 86 ? 10.757 -10.152 -7.643 1.00 96.25 86 GLU A N 1
ATOM 673 C CA . GLU A 1 86 ? 11.210 -10.722 -8.915 1.00 96.25 86 GLU A CA 1
ATOM 674 C C . GLU A 1 86 ? 10.089 -11.477 -9.634 1.00 96.25 86 GLU A C 1
ATOM 676 O O . GLU A 1 86 ? 9.284 -12.159 -9.006 1.00 96.25 86 GLU A O 1
ATOM 681 N N . HIS A 1 87 ? 10.075 -11.440 -10.966 1.00 93.12 87 HIS A N 1
ATOM 682 C CA . HIS A 1 87 ? 9.104 -12.191 -11.775 1.00 93.12 87 HIS A CA 1
ATOM 683 C C . HIS A 1 87 ? 9.333 -13.709 -11.763 1.00 93.12 87 HIS A C 1
ATOM 685 O O . HIS A 1 87 ? 8.451 -14.476 -12.142 1.00 93.12 87 HIS A O 1
ATOM 691 N N . SER A 1 88 ? 10.508 -14.147 -11.307 1.00 93.56 88 SER A N 1
ATOM 692 C CA . SER A 1 88 ? 10.877 -15.553 -11.129 1.00 93.56 88 SER A CA 1
ATOM 693 C C . SER A 1 88 ? 10.118 -16.230 -9.977 1.00 93.56 88 SER A C 1
ATOM 695 O O . SER A 1 88 ? 10.013 -17.460 -9.937 1.00 93.56 88 SER A O 1
ATOM 697 N N . VAL A 1 89 ? 9.587 -15.452 -9.025 1.00 92.38 89 VAL A N 1
ATOM 698 C CA . VAL A 1 89 ? 8.913 -15.993 -7.843 1.00 92.38 89 VAL A CA 1
ATOM 699 C C . VAL A 1 89 ? 7.451 -16.320 -8.129 1.00 92.38 89 VAL A C 1
ATOM 701 O O . VAL A 1 89 ? 6.764 -15.654 -8.900 1.00 92.38 89 VAL A O 1
ATOM 704 N N . LYS A 1 90 ? 6.930 -17.347 -7.45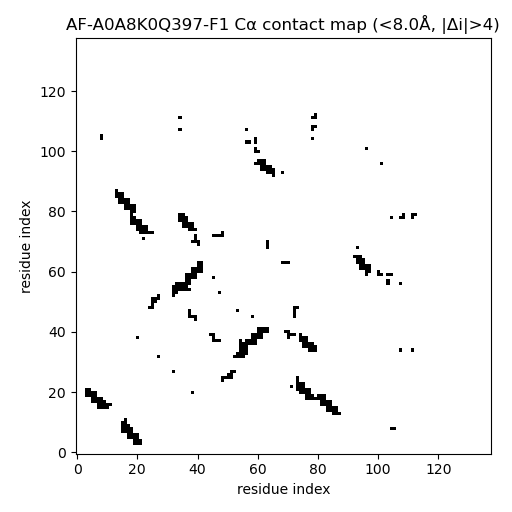2 1.00 90.50 90 LYS A N 1
ATOM 705 C CA . LYS A 1 90 ? 5.507 -17.687 -7.533 1.00 90.50 90 LYS A CA 1
ATOM 706 C C . LYS A 1 90 ? 4.683 -16.616 -6.823 1.00 90.50 90 LYS A C 1
ATOM 708 O O . LYS A 1 90 ? 4.774 -16.469 -5.604 1.00 90.50 90 LYS A O 1
ATOM 713 N N . VAL A 1 91 ? 3.857 -15.913 -7.588 1.00 90.81 91 VAL A N 1
ATOM 714 C CA . VAL A 1 91 ? 2.925 -14.898 -7.091 1.00 90.81 91 VAL A CA 1
ATOM 715 C C . VAL A 1 91 ? 1.484 -15.315 -7.351 1.00 90.81 91 VAL A C 1
ATOM 717 O O . VAL A 1 91 ? 1.199 -16.146 -8.212 1.00 90.81 91 VAL A O 1
ATOM 720 N N . PHE A 1 92 ? 0.569 -14.729 -6.587 1.00 92.81 92 PHE A N 1
ATOM 721 C CA . PHE A 1 92 ? -0.861 -14.955 -6.727 1.00 92.81 92 PHE A CA 1
ATOM 722 C C . PHE A 1 92 ? -1.575 -13.607 -6.758 1.00 92.81 92 PHE A C 1
ATOM 724 O O . PHE A 1 92 ? -1.621 -12.897 -5.752 1.00 92.81 92 PHE A O 1
ATOM 731 N N . PHE A 1 93 ? -2.088 -13.233 -7.930 1.00 94.62 93 PHE A N 1
ATOM 732 C CA . PHE A 1 93 ? -2.834 -11.993 -8.109 1.00 94.62 93 PHE A CA 1
ATOM 733 C C . PHE A 1 93 ? -4.252 -12.164 -7.569 1.00 94.62 93 PHE A C 1
ATOM 735 O O . PHE A 1 93 ? -4.992 -13.035 -8.018 1.00 94.62 93 PHE A O 1
ATOM 742 N N . ILE A 1 94 ? -4.626 -11.326 -6.603 1.00 95.06 94 ILE A N 1
ATOM 743 C CA . ILE A 1 94 ? -5.930 -11.415 -5.927 1.00 95.06 94 ILE A CA 1
ATOM 744 C C . ILE A 1 94 ? -6.907 -10.309 -6.347 1.00 95.06 94 ILE A C 1
ATOM 746 O O . ILE A 1 94 ? -8.092 -10.380 -6.023 1.00 95.06 94 ILE A O 1
ATOM 750 N N . GLY A 1 95 ? -6.424 -9.277 -7.042 1.00 96.38 95 GLY A N 1
ATOM 751 C CA . GLY A 1 95 ? -7.211 -8.097 -7.386 1.00 96.38 95 GLY A CA 1
ATOM 752 C C . GLY A 1 95 ? -6.360 -6.921 -7.858 1.00 96.38 95 GLY A C 1
ATOM 753 O O . GLY A 1 95 ? -5.179 -7.084 -8.164 1.00 96.38 95 GLY A O 1
ATOM 754 N N . HIS A 1 96 ? -6.972 -5.738 -7.890 1.00 97.44 96 HIS A N 1
ATOM 755 C CA . HIS A 1 96 ? -6.341 -4.473 -8.280 1.00 97.44 96 HIS A CA 1
ATOM 756 C C . HIS A 1 96 ? -6.880 -3.295 -7.452 1.00 97.44 96 HIS A C 1
ATOM 758 O O . HIS A 1 96 ? -7.949 -3.390 -6.846 1.00 97.44 96 HIS A O 1
ATOM 764 N N . ILE A 1 97 ? -6.136 -2.189 -7.423 1.00 97.69 97 ILE A N 1
ATOM 765 C CA . ILE A 1 97 ? -6.587 -0.903 -6.868 1.00 97.69 97 ILE A CA 1
ATOM 766 C C . ILE A 1 97 ? -7.372 -0.156 -7.955 1.00 97.69 97 ILE A C 1
ATOM 768 O O . ILE A 1 97 ? -6.982 -0.198 -9.122 1.00 97.69 97 ILE A O 1
ATOM 772 N N . GLU A 1 98 ? -8.485 0.496 -7.605 1.00 89.94 98 GLU A N 1
ATOM 773 C CA . GLU A 1 98 ? -9.225 1.322 -8.574 1.00 89.94 98 GLU A CA 1
ATOM 774 C C . GLU A 1 98 ? -8.399 2.544 -9.003 1.00 89.94 98 GLU A C 1
ATOM 776 O O . GLU A 1 98 ? -7.678 3.108 -8.188 1.00 89.94 98 GLU A O 1
ATOM 781 N N . GLY A 1 99 ? -8.539 2.998 -10.256 1.00 89.81 99 GLY A N 1
ATOM 782 C CA . GLY A 1 99 ? -7.678 4.048 -10.829 1.00 89.81 99 GLY A CA 1
ATOM 783 C C . GLY A 1 99 ? -7.539 5.306 -9.959 1.00 89.81 99 GLY A C 1
ATOM 784 O O . GLY A 1 99 ? -6.428 5.694 -9.633 1.00 89.81 99 GLY A O 1
ATOM 785 N N . LYS A 1 100 ? -8.656 5.866 -9.478 1.00 92.31 100 LYS A N 1
ATOM 786 C CA . LYS A 1 100 ? -8.658 7.050 -8.592 1.00 92.31 100 LYS A CA 1
ATOM 787 C C . LYS A 1 100 ? -7.939 6.836 -7.252 1.00 92.31 100 LYS A C 1
ATOM 789 O O . LYS A 1 100 ? -7.403 7.771 -6.676 1.00 92.31 100 LYS A O 1
ATOM 794 N N . ASP A 1 101 ? -7.968 5.612 -6.728 1.00 95.62 101 ASP A N 1
ATOM 795 C CA . ASP A 1 101 ? -7.330 5.282 -5.454 1.00 95.62 101 ASP A CA 1
ATOM 796 C C . ASP A 1 101 ? -5.865 4.902 -5.680 1.00 95.62 101 ASP A C 1
ATOM 798 O O . ASP A 1 101 ? -5.056 4.976 -4.759 1.00 95.62 101 ASP A O 1
ATOM 802 N N . PHE A 1 102 ? -5.499 4.527 -6.908 1.00 97.31 102 PHE A N 1
ATOM 803 C CA . PHE A 1 102 ? -4.110 4.327 -7.286 1.00 97.31 102 PHE A CA 1
ATOM 804 C C . PHE A 1 102 ? -3.338 5.649 -7.305 1.00 97.31 102 PHE A C 1
ATOM 806 O O . PHE A 1 102 ? -2.172 5.653 -6.919 1.00 97.31 102 PHE A O 1
ATOM 813 N N . ASP A 1 103 ? -3.985 6.770 -7.636 1.00 97.12 103 ASP A N 1
ATOM 814 C CA . ASP A 1 103 ? -3.381 8.103 -7.500 1.00 97.12 103 ASP A CA 1
ATOM 815 C C . ASP A 1 103 ? -2.964 8.366 -6.043 1.00 97.12 103 ASP A C 1
ATOM 817 O O . ASP A 1 103 ? -1.820 8.726 -5.778 1.00 97.12 103 ASP A O 1
ATOM 821 N N . VAL A 1 104 ? -3.830 8.033 -5.075 1.00 97.75 104 VAL A N 1
ATOM 822 C CA . VAL A 1 104 ? -3.509 8.117 -3.636 1.00 97.75 104 VAL A CA 1
ATOM 823 C C . VAL A 1 104 ? -2.317 7.231 -3.275 1.00 97.75 104 VAL A C 1
ATOM 825 O O . VAL A 1 104 ? -1.452 7.640 -2.502 1.00 97.75 104 VAL A O 1
ATOM 828 N N . VAL A 1 105 ? -2.262 6.011 -3.818 1.00 98.38 105 VAL A N 1
ATOM 829 C CA . VAL A 1 105 ? -1.128 5.104 -3.599 1.00 98.38 105 VAL A CA 1
ATOM 830 C C . VAL A 1 105 ? 0.166 5.716 -4.147 1.00 98.38 105 VAL A C 1
ATOM 832 O O . VAL A 1 105 ? 1.176 5.723 -3.445 1.00 98.38 105 VAL A O 1
ATOM 835 N N . SER A 1 106 ? 0.140 6.221 -5.381 1.00 97.75 106 SER A N 1
ATOM 836 C CA . SER A 1 106 ? 1.291 6.833 -6.049 1.00 97.75 106 SER A CA 1
ATOM 837 C C . SER A 1 106 ? 1.796 8.056 -5.279 1.00 97.75 106 SER A C 1
ATOM 839 O O . SER A 1 106 ? 2.979 8.127 -4.940 1.00 97.75 106 SER A O 1
ATOM 841 N N . ASP A 1 107 ? 0.897 8.968 -4.912 1.00 97.81 107 ASP A N 1
ATOM 842 C CA . ASP A 1 107 ? 1.224 10.180 -4.159 1.00 97.81 107 ASP A CA 1
ATOM 843 C C . ASP A 1 107 ? 1.813 9.849 -2.784 1.00 97.81 107 ASP A C 1
ATOM 845 O O . ASP A 1 107 ? 2.839 10.407 -2.391 1.00 97.81 107 ASP A O 1
ATOM 849 N N . ALA A 1 108 ? 1.227 8.880 -2.074 1.00 98.31 108 ALA A N 1
ATOM 850 C CA . ALA A 1 108 ? 1.721 8.451 -0.770 1.00 98.31 108 ALA A CA 1
ATOM 851 C C . ALA A 1 108 ? 3.133 7.850 -0.841 1.00 98.31 108 ALA A C 1
ATOM 853 O O . ALA A 1 108 ? 3.972 8.102 0.032 1.00 98.31 108 ALA A O 1
ATOM 854 N N . VAL A 1 109 ? 3.412 7.064 -1.887 1.00 98.25 109 VAL A N 1
ATOM 855 C CA . VAL A 1 109 ? 4.746 6.505 -2.142 1.00 98.25 109 VAL A CA 1
ATOM 856 C C . VAL A 1 109 ? 5.745 7.613 -2.460 1.00 98.25 109 VAL A C 1
ATOM 858 O O . VAL A 1 109 ? 6.822 7.638 -1.856 1.00 98.25 109 VAL A O 1
ATOM 861 N N . ASN A 1 110 ? 5.390 8.543 -3.350 1.00 97.75 110 ASN A N 1
ATOM 862 C CA . ASN A 1 110 ? 6.248 9.662 -3.738 1.00 97.75 110 ASN A CA 1
ATOM 863 C C . ASN A 1 110 ? 6.592 10.539 -2.530 1.00 97.75 110 ASN A C 1
ATOM 865 O O . ASN A 1 110 ? 7.771 10.768 -2.259 1.00 97.75 110 ASN A O 1
ATOM 869 N N . GLN A 1 111 ? 5.595 10.915 -1.728 1.00 97.62 111 GLN A N 1
ATOM 870 C CA . GLN A 1 111 ? 5.808 11.697 -0.513 1.00 97.62 111 GLN A CA 1
ATOM 871 C C . GLN A 1 111 ? 6.743 10.973 0.471 1.00 97.62 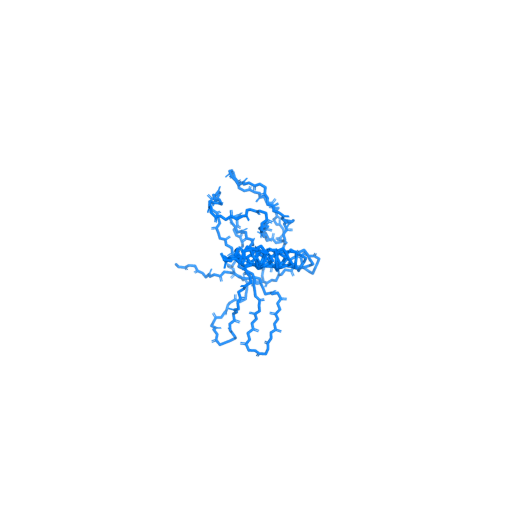111 GLN 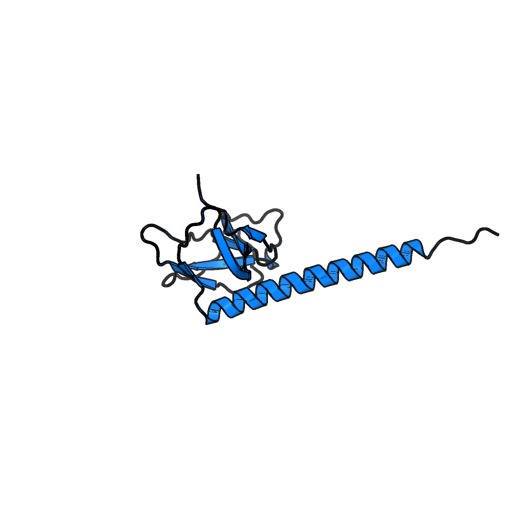A C 1
ATOM 873 O O . GLN A 1 111 ? 7.725 11.543 0.954 1.00 97.62 111 GLN A O 1
ATOM 878 N N . CYS A 1 112 ? 6.498 9.686 0.746 1.00 97.25 112 CYS A N 1
ATOM 879 C CA . CYS A 1 112 ? 7.360 8.907 1.638 1.00 97.25 112 CYS A CA 1
ATOM 880 C C . CYS A 1 112 ? 8.803 8.792 1.116 1.00 97.25 112 CYS A C 1
ATOM 882 O O 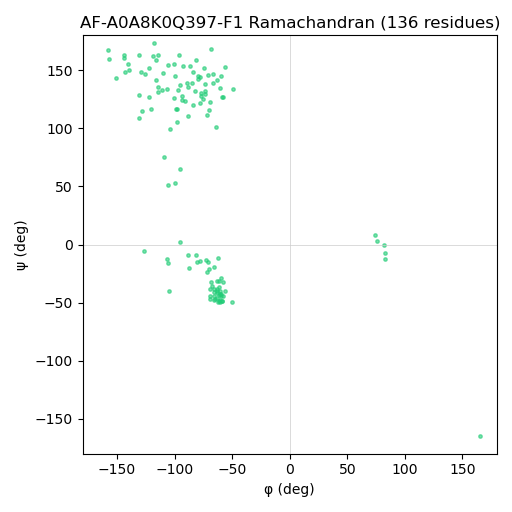. CYS A 1 112 ? 9.759 8.761 1.905 1.00 97.25 112 CYS A O 1
ATOM 884 N N . TRP A 1 113 ? 8.964 8.680 -0.202 1.00 94.44 113 TRP A N 1
ATOM 885 C CA . TRP A 1 113 ? 10.257 8.589 -0.867 1.00 94.44 113 TRP A CA 1
ATOM 886 C C . TRP A 1 113 ? 11.035 9.907 -0.783 1.00 94.44 113 TRP A C 1
ATOM 888 O O . TRP A 1 113 ? 12.200 9.909 -0.371 1.00 94.44 113 TRP A O 1
ATOM 898 N N . GLU A 1 114 ? 10.385 11.031 -1.077 1.00 94.69 114 GLU A N 1
ATOM 899 C CA . GLU A 1 114 ? 10.964 12.372 -0.971 1.00 94.69 114 GLU A CA 1
ATOM 900 C C . GLU A 1 114 ? 11.426 12.672 0.458 1.00 94.69 114 GLU A C 1
ATOM 902 O O . GLU A 1 114 ? 12.586 13.036 0.680 1.00 94.69 114 GLU A O 1
ATOM 907 N N . GLU A 1 115 ? 10.577 12.422 1.459 1.00 92.38 115 GLU A N 1
ATOM 908 C CA . GLU A 1 115 ? 10.924 12.601 2.872 1.00 92.38 115 GLU A CA 1
ATOM 909 C C . GLU A 1 115 ? 12.166 11.787 3.276 1.00 92.38 115 GLU A C 1
ATOM 911 O O . GLU A 1 115 ? 13.030 12.262 4.030 1.00 92.38 115 GLU A O 1
ATOM 916 N N . LYS A 1 116 ? 12.284 10.554 2.763 1.00 89.44 116 LYS A N 1
ATOM 917 C CA . LYS A 1 116 ? 13.432 9.672 3.010 1.00 89.44 116 LYS A CA 1
ATOM 918 C C . LYS A 1 116 ? 14.712 10.240 2.395 1.00 89.44 116 LYS A C 1
ATOM 920 O O . LYS A 1 116 ? 15.745 10.261 3.070 1.00 89.44 116 LYS A O 1
ATOM 925 N N . ILE A 1 117 ? 14.651 10.738 1.159 1.00 88.00 117 ILE A N 1
ATOM 926 C CA . ILE A 1 117 ? 15.795 11.358 0.476 1.00 88.00 117 ILE A CA 1
ATOM 927 C C . ILE A 1 117 ? 16.230 12.645 1.187 1.00 88.00 117 ILE A C 1
ATOM 929 O O . ILE A 1 117 ? 17.420 12.825 1.457 1.00 88.00 117 ILE A O 1
ATOM 933 N N . HIS A 1 118 ? 15.295 13.530 1.541 1.00 77.50 118 HIS A N 1
ATOM 934 C CA . HIS A 1 118 ? 15.610 14.788 2.228 1.00 77.50 118 HIS A CA 1
ATOM 935 C C . HIS A 1 118 ? 16.235 14.563 3.607 1.00 77.50 118 HIS A C 1
ATOM 937 O O . HIS A 1 118 ? 17.167 15.272 3.997 1.00 77.50 118 HIS A O 1
ATOM 943 N N . ARG A 1 119 ? 15.771 13.550 4.350 1.00 77.06 119 ARG A N 1
ATOM 944 C CA . ARG A 1 119 ? 16.402 13.152 5.616 1.00 77.06 119 ARG A CA 1
ATOM 945 C C . ARG A 1 119 ? 17.852 12.712 5.410 1.00 77.06 119 ARG A C 1
ATOM 947 O O . ARG A 1 119 ? 18.713 13.109 6.190 1.00 77.06 119 ARG A O 1
ATOM 954 N N . HIS A 1 120 ? 18.124 11.943 4.359 1.00 74.06 120 HIS A N 1
ATOM 955 C CA . HIS A 1 120 ? 19.475 11.482 4.051 1.00 74.06 120 HIS A CA 1
ATOM 956 C C . HIS A 1 120 ? 20.419 12.638 3.671 1.00 74.06 120 HIS A C 1
ATOM 958 O O . HIS A 1 120 ? 21.564 12.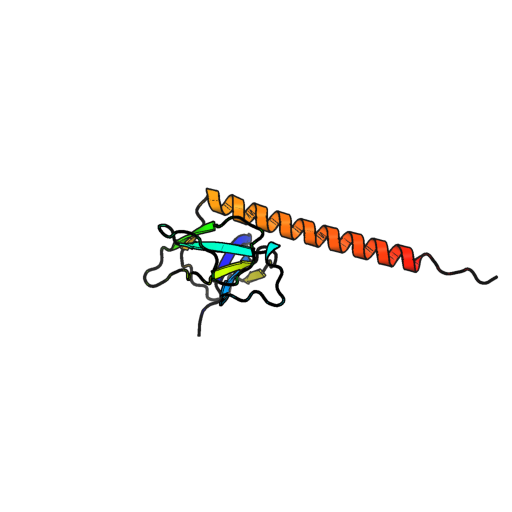655 4.117 1.00 74.06 120 HIS A O 1
ATOM 964 N N . LYS A 1 121 ? 19.937 13.641 2.921 1.00 72.56 121 LYS A N 1
ATOM 965 C CA . LYS A 1 121 ? 20.718 14.850 2.590 1.00 72.56 121 LYS A CA 1
ATOM 966 C C . LYS A 1 121 ? 21.095 15.662 3.836 1.00 72.56 121 LYS A C 1
ATOM 968 O O . LYS A 1 121 ? 22.271 15.943 4.035 1.00 72.56 121 LYS A O 1
ATOM 973 N N . ARG A 1 122 ? 20.130 15.951 4.723 1.00 69.62 122 ARG A N 1
ATOM 974 C CA . ARG A 1 122 ? 20.398 16.679 5.982 1.00 69.62 122 ARG A CA 1
ATOM 975 C C . ARG A 1 122 ? 21.388 15.945 6.885 1.00 69.62 122 ARG A C 1
ATOM 977 O O . ARG A 1 122 ? 22.257 16.579 7.472 1.00 69.62 122 ARG A O 1
ATOM 984 N N . GLY A 1 123 ? 21.276 14.618 6.978 1.00 71.56 123 GLY A N 1
ATOM 985 C CA . GLY A 1 123 ? 22.226 13.800 7.735 1.00 71.56 123 GLY A CA 1
ATOM 986 C C . GLY A 1 123 ? 23.659 13.929 7.209 1.00 71.56 123 GLY A C 1
ATOM 987 O O . GLY A 1 123 ? 24.571 14.135 8.001 1.00 71.56 123 GLY A O 1
ATOM 988 N N . LYS A 1 124 ? 23.851 13.897 5.882 1.00 66.44 124 LYS A N 1
ATOM 989 C CA . LYS A 1 124 ? 25.172 14.083 5.257 1.00 66.44 124 LYS A CA 1
ATOM 990 C C . LYS A 1 124 ? 25.763 15.471 5.513 1.00 66.44 124 LYS A C 1
ATOM 992 O O . LYS A 1 124 ? 26.901 15.557 5.953 1.00 66.44 124 LYS A O 1
ATOM 997 N N . GLU A 1 125 ? 24.976 16.535 5.343 1.00 68.12 125 GLU A N 1
ATOM 998 C CA . GLU A 1 125 ? 25.447 17.904 5.614 1.00 68.12 125 GLU A CA 1
ATOM 999 C C . GLU A 1 125 ? 25.826 18.133 7.086 1.00 68.12 125 GLU A C 1
ATOM 1001 O O . GLU A 1 125 ? 26.694 18.948 7.386 1.00 68.12 125 GLU A O 1
ATOM 1006 N N . SER A 1 126 ? 25.164 17.443 8.019 1.00 65.62 126 SER A N 1
ATOM 1007 C CA . SER A 1 126 ? 25.466 17.551 9.455 1.00 65.62 126 SER A CA 1
ATOM 1008 C C . SER A 1 126 ? 26.830 16.930 9.781 1.00 65.62 126 SER A C 1
ATOM 1010 O O . SER A 1 126 ? 27.636 17.545 10.471 1.00 65.62 126 SER A O 1
ATOM 1012 N N . VAL A 1 127 ? 27.110 15.750 9.215 1.00 65.44 127 VAL A N 1
ATOM 1013 C CA . VAL A 1 127 ? 28.377 15.021 9.401 1.00 65.44 127 VAL A CA 1
ATOM 1014 C C . VAL A 1 127 ? 29.548 15.745 8.724 1.00 65.44 127 VAL A C 1
ATOM 1016 O O . VAL A 1 127 ? 30.645 15.809 9.280 1.00 65.44 127 VAL A O 1
ATOM 1019 N N . GLU A 1 128 ? 29.328 16.332 7.544 1.00 61.53 128 GLU A N 1
ATOM 1020 C CA . GLU A 1 128 ? 30.351 17.121 6.843 1.00 61.53 128 GLU A CA 1
ATOM 1021 C C . GLU A 1 128 ? 30.716 18.401 7.611 1.00 61.53 128 GLU A C 1
ATOM 1023 O O . GLU A 1 128 ? 31.901 18.708 7.737 1.00 61.53 128 GLU A O 1
ATOM 1028 N N . ARG A 1 129 ? 29.732 19.104 8.197 1.00 59.03 129 ARG A N 1
ATOM 1029 C CA . ARG A 1 129 ? 29.988 20.297 9.025 1.00 59.03 129 ARG A CA 1
ATOM 1030 C C . ARG A 1 129 ? 30.800 19.975 10.284 1.00 59.03 129 ARG A C 1
ATOM 1032 O O . ARG A 1 129 ? 31.728 20.716 10.592 1.00 59.03 129 ARG A O 1
ATOM 1039 N N . GLU A 1 130 ? 30.515 18.866 10.967 1.00 59.19 130 GLU A N 1
ATOM 1040 C CA . GLU A 1 130 ? 31.288 18.435 12.146 1.00 59.19 130 GLU A CA 1
ATOM 1041 C C . GLU A 1 130 ? 32.724 18.017 11.788 1.00 59.19 130 GLU A C 1
ATOM 1043 O O . GLU A 1 130 ? 33.661 18.336 12.520 1.00 59.19 130 GLU A O 1
ATOM 1048 N N . SER A 1 131 ? 32.918 17.387 10.624 1.00 57.28 131 SER A N 1
ATOM 1049 C CA . SER A 1 131 ? 34.237 16.947 10.136 1.00 57.28 131 SER A CA 1
ATOM 1050 C C . SER A 1 131 ? 35.141 18.105 9.684 1.00 57.28 131 SER A C 1
ATOM 1052 O O . SER A 1 131 ? 36.363 17.970 9.675 1.00 57.28 131 SER A O 1
ATOM 1054 N N . SER A 1 132 ? 34.559 19.253 9.315 1.00 57.91 132 SER A N 1
ATOM 1055 C CA . SER A 1 132 ? 35.302 20.464 8.931 1.00 57.91 132 SER A CA 1
ATOM 1056 C C . SER A 1 132 ? 35.796 21.313 10.112 1.00 57.91 132 SER A C 1
ATOM 1058 O O . SER A 1 132 ? 36.607 22.216 9.922 1.00 57.91 132 SER A O 1
ATOM 1060 N N . THR A 1 133 ? 35.368 21.008 11.339 1.00 57.53 133 THR A N 1
ATOM 1061 C CA . THR A 1 133 ? 35.855 21.636 12.579 1.00 57.53 133 THR A CA 1
ATOM 1062 C C . THR A 1 133 ? 36.971 20.806 13.219 1.00 57.53 133 THR A C 1
ATOM 1064 O O . THR A 1 133 ? 36.826 20.289 14.322 1.00 57.53 133 THR A O 1
ATOM 1067 N N . HIS A 1 134 ? 38.116 20.676 12.544 1.00 50.47 134 HIS A N 1
ATOM 1068 C CA . HIS A 1 134 ? 39.358 20.276 13.216 1.00 50.47 134 HIS A CA 1
ATOM 1069 C C . HIS A 1 134 ? 40.138 21.538 13.625 1.00 50.47 134 HIS A C 1
ATOM 1071 O O . HIS A 1 134 ? 40.427 22.363 12.756 1.00 50.47 134 HIS A O 1
ATOM 1077 N N . PRO A 1 135 ? 40.497 21.726 14.912 1.00 54.91 135 PRO A N 1
ATOM 1078 C CA . PRO A 1 135 ? 41.349 22.835 15.308 1.00 54.91 135 PRO A CA 1
ATOM 1079 C C . PRO A 1 135 ? 42.754 22.588 14.760 1.00 54.91 135 PRO A C 1
ATOM 1081 O O . PRO A 1 135 ? 43.378 21.568 15.056 1.00 54.91 135 PRO A O 1
ATOM 1084 N N . SER A 1 136 ? 43.255 23.526 13.961 1.00 50.31 136 SER A N 1
ATOM 1085 C CA . SER A 1 136 ? 44.672 23.619 13.632 1.00 50.31 136 SER A CA 1
ATOM 1086 C C . SER A 1 136 ? 45.439 23.915 14.920 1.00 50.31 136 SER A C 1
ATOM 1088 O O . SER A 1 136 ? 45.421 25.046 15.404 1.00 50.31 136 SER A O 1
ATOM 1090 N N . TYR A 1 137 ? 46.062 22.891 15.501 1.00 46.06 137 TYR A N 1
ATOM 1091 C CA . TYR A 1 137 ? 47.027 23.078 16.577 1.00 46.06 137 TYR A CA 1
ATOM 1092 C C . TYR A 1 137 ? 48.300 23.680 15.976 1.00 46.06 137 TYR A C 1
ATOM 1094 O O . TYR A 1 137 ? 48.970 23.039 15.166 1.00 46.06 137 TYR A O 1
ATOM 1102 N N . SER A 1 138 ? 48.555 24.939 16.332 1.00 56.56 138 SER A N 1
ATOM 1103 C CA . SER A 1 138 ? 49.804 25.675 16.107 1.00 56.56 138 SER A CA 1
ATOM 1104 C C . SER A 1 138 ? 50.854 25.314 17.145 1.00 56.56 138 SER A C 1
ATOM 1106 O O . SER A 1 138 ? 50.456 25.263 18.333 1.00 56.56 138 SER A O 1
#

Secondary structure (DSSP, 8-state):
-PPPEEEEEEE-SSEEEEEEEEE-SS--TTS-GGGEEEEEETTSPP-PPTTPPP-SEEEEEEEE-STT----TTEEEETT--EEEETTS-----EEE-HHHHHHHHHHHHHHHHHHHHHHHHHHHHHHHHHT------

Foldseek 3Di:
DDDWDWAFLADDPWKTKTWTWDFAPLDPPPHDQLQKEAEAEPPDDQDHDVNHDDHNFYYWYWHFPDPPDGDDSRIMTRLLDIDIGTPPDDDDDGTHTPPVRSVRSNVSNVVSVVVVVVVVVVVVVVVVVVVVPDDDDD

pLDDT: mean 88.77, std 13.03, range [46.06, 98.38]

Radius of gyration: 19.19 Å; Cα contacts (8 Å, |Δi|>4): 212; chains: 1; bounding box: 68×46×37 Å

Sequence (138 aa):
MGFRRFIIIANDAGHCTCVPVLTYHGKMKGVTPMKHGVIYEKGKKPRLLSGEPELGFPPVQAQITQAGERLYREHRVDYSKLTTVEHSVKVFFIGHIEGKDFDVVSDAVNQCWEEKIHRHKRGKESVERESSTHPSYS

Solvent-accessible surface area (backbone atoms only — not comparable to full-atom values): 8214 Å² total; per-residue (Å²): 139,82,82,88,44,67,47,80,77,46,80,56,100,62,32,29,40,23,28,42,44,44,82,40,88,34,61,71,80,98,57,65,48,63,43,20,25,46,44,34,40,68,95,60,81,81,66,83,49,79,77,46,75,78,55,55,41,76,70,31,47,27,47,71,74,36,88,94,64,83,73,52,79,37,30,29,35,37,40,63,47,78,39,81,47,56,67,88,54,93,80,81,84,49,56,49,63,43,74,80,37,40,52,54,51,52,51,46,29,50,52,40,48,51,55,52,52,55,52,54,51,55,54,50,56,53,54,53,57,59,69,69,67,66,82,83,85,127